Protein AF-A0A317L023-F1 (afdb_monomer_lite)

Sequence (89 aa):
MKSMKKWRKISIKQVCLIIITFIAMVAIAFVLIRLANFLISDILELHGWLKIFSQFIAIILVIYPAKITFGSVLYHVNEDLSRKLAEET

Organism: NCBI:txid178340

Foldseek 3Di:
DPPVVLVVQQDPVLVVVLVVVVVVLVVVLVVQLVVQLCCVCPVVVDDDPRSVVSSVVSNVVSVVVVVVVNVVSVVVSVVVSVVVVVVVD

Structure (mmCIF, N/CA/C/O backbone):
data_AF-A0A317L023-F1
#
_entry.id   AF-A0A317L023-F1
#
loop_
_atom_site.group_PDB
_atom_site.id
_atom_site.type_symbol
_atom_site.label_atom_id
_atom_site.label_alt_id
_atom_site.label_comp_id
_atom_site.label_asym_id
_atom_site.label_entity_id
_atom_site.label_seq_id
_atom_site.pdbx_PDB_ins_code
_atom_site.Cartn_x
_atom_site.Cartn_y
_atom_site.Cartn_z
_atom_site.occupancy
_atom_site.B_iso_or_equiv
_atom_site.auth_seq_id
_atom_site.auth_comp_id
_atom_site.auth_asym_id
_atom_site.auth_atom_id
_atom_site.pdbx_PDB_model_num
ATOM 1 N N . MET A 1 1 ? -4.322 17.413 31.458 1.00 40.94 1 MET A N 1
ATOM 2 C CA . MET A 1 1 ? -4.478 15.937 31.486 1.00 40.94 1 MET A CA 1
ATOM 3 C C . MET A 1 1 ? -5.941 15.493 31.248 1.00 40.94 1 MET A C 1
ATOM 5 O O . MET A 1 1 ? -6.494 14.755 32.047 1.00 40.94 1 MET A O 1
ATOM 9 N N . LYS A 1 2 ? -6.606 15.937 30.162 1.00 46.81 2 LYS A N 1
ATOM 10 C CA . LYS A 1 2 ? -8.000 15.542 29.808 1.00 46.81 2 LYS A CA 1
ATOM 11 C C . LYS A 1 2 ? -8.105 14.675 28.534 1.00 46.81 2 LYS A C 1
ATOM 13 O O . LYS A 1 2 ? -9.169 14.146 28.247 1.00 46.81 2 LYS A O 1
ATOM 18 N N . SER A 1 3 ? -7.001 14.478 27.806 1.00 53.44 3 SER A N 1
ATOM 19 C CA . SER A 1 3 ? -6.965 13.761 26.515 1.00 53.44 3 SER A CA 1
ATOM 20 C C . SER A 1 3 ? -7.001 12.222 26.641 1.00 53.44 3 SER A C 1
ATOM 22 O O . SER A 1 3 ? -7.497 11.529 25.756 1.00 53.44 3 SER A O 1
ATOM 24 N N . MET A 1 4 ? -6.580 11.656 27.778 1.00 53.38 4 MET A N 1
ATOM 25 C CA . MET A 1 4 ? -6.424 10.197 27.921 1.00 53.38 4 MET A CA 1
ATOM 26 C C . MET A 1 4 ? -7.735 9.408 28.092 1.00 53.38 4 MET A C 1
ATOM 28 O O . MET A 1 4 ? -7.724 8.187 27.985 1.00 53.38 4 MET A O 1
ATOM 32 N N . LYS A 1 5 ? -8.882 10.064 28.329 1.00 51.06 5 LYS A N 1
ATOM 33 C CA . LYS A 1 5 ? -10.166 9.354 28.505 1.00 51.06 5 LYS A CA 1
ATOM 34 C C . LYS A 1 5 ? -10.853 8.963 27.187 1.00 51.06 5 LYS A C 1
ATOM 36 O O . LYS A 1 5 ? -11.719 8.096 27.216 1.00 51.06 5 LYS A O 1
ATOM 41 N N . LYS A 1 6 ? -10.458 9.536 26.040 1.00 52.47 6 LYS A N 1
ATOM 42 C CA . LYS A 1 6 ? -11.099 9.258 24.736 1.00 52.47 6 LYS A CA 1
ATOM 43 C C . LYS A 1 6 ? -10.732 7.889 24.143 1.00 52.47 6 LYS A C 1
ATOM 45 O O . LYS A 1 6 ? -11.551 7.284 23.464 1.00 52.47 6 LYS A O 1
ATOM 50 N N . TRP A 1 7 ? -9.552 7.358 24.461 1.00 51.69 7 TRP A N 1
ATOM 51 C CA . TRP A 1 7 ? -9.044 6.101 23.890 1.00 51.69 7 TRP A CA 1
ATOM 52 C C . TRP A 1 7 ? -9.680 4.838 24.489 1.00 51.69 7 TRP A C 1
ATOM 54 O O . TRP A 1 7 ? -9.629 3.773 23.883 1.00 51.69 7 TRP A O 1
ATOM 64 N N . ARG A 1 8 ? -10.325 4.942 25.660 1.00 55.38 8 ARG A N 1
ATOM 65 C CA . ARG A 1 8 ? -10.889 3.789 26.384 1.00 55.38 8 ARG A CA 1
ATOM 66 C C . ARG A 1 8 ? -12.252 3.319 25.846 1.00 55.38 8 ARG A C 1
ATOM 68 O O . ARG A 1 8 ? -12.703 2.246 26.226 1.00 55.38 8 ARG A O 1
ATOM 75 N N . LYS A 1 9 ? -12.899 4.092 24.964 1.00 61.25 9 LYS A N 1
ATOM 76 C CA . LYS A 1 9 ? -14.204 3.758 24.355 1.00 61.25 9 LYS A CA 1
ATOM 77 C C . LYS A 1 9 ? -14.107 3.240 22.913 1.00 61.25 9 LYS A C 1
ATOM 79 O O . LYS A 1 9 ? -15.130 3.108 22.250 1.00 61.25 9 LYS A O 1
ATOM 84 N N . ILE A 1 10 ? -12.912 2.918 22.414 1.00 64.31 10 ILE A N 1
ATOM 85 C CA . ILE A 1 10 ? -12.803 2.244 21.115 1.00 64.31 10 ILE A CA 1
ATOM 86 C C . ILE A 1 10 ? -13.238 0.789 21.306 1.00 64.31 10 ILE A C 1
ATOM 88 O O . ILE A 1 10 ? -12.642 0.039 22.078 1.00 64.31 10 ILE A O 1
ATOM 92 N N . SER A 1 11 ? -14.313 0.396 20.623 1.00 75.38 11 SER A N 1
ATOM 93 C CA . SER A 1 11 ? -14.831 -0.969 20.695 1.00 75.38 11 SER A CA 1
ATOM 94 C C . SER A 1 11 ? -13.820 -1.943 20.084 1.00 75.38 11 SER A C 1
ATOM 96 O O . SER A 1 11 ? -13.263 -1.669 19.024 1.00 75.38 11 SER A O 1
ATOM 98 N N . ILE A 1 12 ? -13.628 -3.116 20.696 1.00 79.25 12 ILE A N 1
ATOM 99 C CA . ILE A 1 12 ? -12.755 -4.192 20.179 1.00 79.25 12 ILE A CA 1
ATOM 100 C C . ILE A 1 12 ? -13.056 -4.512 18.705 1.00 79.25 12 ILE A C 1
ATOM 102 O O . ILE A 1 12 ? -12.144 -4.776 17.925 1.00 79.25 12 ILE A O 1
ATOM 106 N N . LYS A 1 13 ? -14.327 -4.406 18.295 1.00 77.00 13 LYS A N 1
ATOM 107 C CA . LYS A 1 13 ? -14.746 -4.579 16.897 1.00 77.00 13 LYS A CA 1
ATOM 108 C C . LYS A 1 13 ? -14.134 -3.528 15.961 1.00 77.00 13 LYS A C 1
ATOM 110 O O . LYS A 1 13 ? -13.702 -3.882 14.872 1.00 77.00 13 LYS A O 1
ATOM 115 N N . GLN A 1 14 ? -14.050 -2.265 16.387 1.00 77.19 14 GLN A N 1
ATOM 116 C CA . GLN A 1 14 ? -13.422 -1.186 15.610 1.00 77.19 14 GLN A CA 1
ATOM 117 C C . GLN A 1 14 ? -11.907 -1.382 15.508 1.00 77.19 14 GLN A C 1
ATOM 119 O O . GLN A 1 14 ? -11.350 -1.216 14.429 1.00 77.19 14 GLN A O 1
ATOM 124 N N . VAL A 1 15 ? -11.245 -1.802 16.593 1.00 82.31 15 VAL A N 1
ATOM 125 C CA 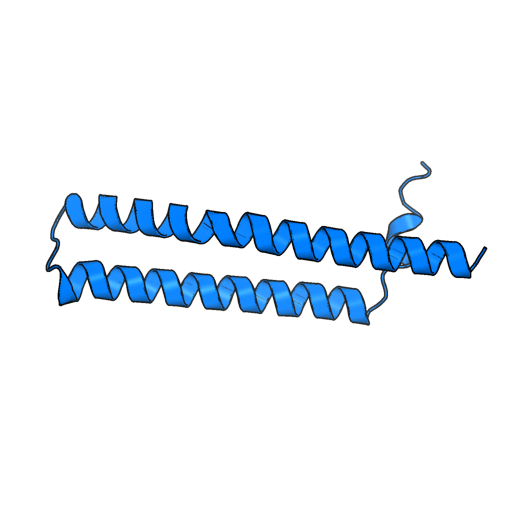. VAL A 1 15 ? -9.806 -2.124 16.561 1.00 82.31 15 VAL A CA 1
ATOM 126 C C . VAL A 1 15 ? -9.527 -3.265 15.581 1.00 82.31 15 VAL A C 1
ATOM 128 O O . VAL A 1 15 ? -8.637 -3.153 14.742 1.00 82.31 15 VAL A O 1
ATOM 131 N N . CYS A 1 16 ? -10.323 -4.336 15.638 1.00 84.75 16 CYS A N 1
ATOM 132 C CA . CYS A 1 16 ? -10.194 -5.471 14.726 1.00 84.75 16 CYS A CA 1
ATOM 133 C C . CYS A 1 16 ? -10.402 -5.051 13.260 1.00 84.75 16 CYS A C 1
ATOM 135 O O . CYS A 1 16 ? -9.617 -5.422 12.390 1.00 84.75 16 CYS A O 1
ATOM 137 N N . LEU A 1 17 ? -11.402 -4.202 12.995 1.00 82.00 17 LEU A N 1
ATOM 138 C CA . LEU A 1 17 ? -11.677 -3.676 11.657 1.00 82.00 17 LEU A CA 1
ATOM 139 C C . LEU A 1 17 ? -10.514 -2.832 11.110 1.00 82.00 17 LEU A C 1
ATOM 141 O O . LEU A 1 17 ? -10.142 -2.991 9.948 1.00 82.00 17 LEU A O 1
ATOM 145 N N . ILE A 1 18 ? -9.903 -1.980 11.942 1.00 83.50 18 ILE A N 1
ATOM 146 C CA . ILE A 1 18 ? -8.726 -1.184 11.555 1.00 83.50 18 ILE A CA 1
ATOM 147 C C . ILE A 1 18 ? -7.559 -2.101 11.182 1.00 83.50 18 ILE A C 1
ATOM 149 O O . ILE A 1 18 ? -6.931 -1.895 10.146 1.00 83.50 18 ILE A O 1
ATOM 153 N N . ILE A 1 19 ? -7.286 -3.126 11.995 1.00 86.81 19 ILE A N 1
ATOM 154 C CA . ILE A 1 19 ? -6.181 -4.063 11.753 1.00 86.81 19 ILE A CA 1
ATOM 155 C C . ILE A 1 19 ? -6.404 -4.839 10.450 1.00 86.81 19 ILE A C 1
ATOM 157 O O . ILE A 1 19 ? -5.502 -4.896 9.618 1.00 86.81 19 ILE A O 1
ATOM 161 N N . ILE A 1 20 ? -7.604 -5.387 10.231 1.00 87.56 20 ILE A N 1
ATOM 162 C CA . ILE A 1 20 ? -7.932 -6.123 9.000 1.00 87.56 20 ILE A CA 1
ATOM 163 C C . ILE A 1 20 ? -7.807 -5.213 7.775 1.00 87.56 20 ILE A C 1
ATOM 165 O O . ILE A 1 20 ? -7.196 -5.597 6.780 1.00 87.56 20 ILE A O 1
ATOM 169 N N . THR A 1 21 ? -8.333 -3.990 7.858 1.00 85.25 21 THR A N 1
ATOM 170 C CA . THR A 1 21 ? -8.261 -3.013 6.761 1.00 85.25 21 THR A CA 1
ATOM 171 C C . THR A 1 21 ? -6.816 -2.629 6.451 1.00 85.25 21 THR A C 1
ATOM 173 O O . THR A 1 21 ? -6.433 -2.520 5.287 1.00 85.25 21 THR A O 1
ATOM 176 N N . PHE A 1 22 ? -5.987 -2.473 7.484 1.00 82.25 22 PHE A N 1
ATOM 177 C CA . PHE A 1 22 ? -4.563 -2.206 7.325 1.00 82.25 22 PHE A CA 1
ATOM 178 C C . PHE A 1 22 ? -3.836 -3.372 6.643 1.00 82.25 22 PHE A C 1
ATOM 180 O O . PHE A 1 22 ? -3.102 -3.154 5.681 1.00 82.25 22 PHE A O 1
ATOM 187 N N . ILE A 1 23 ? -4.083 -4.612 7.076 1.00 88.88 23 ILE A N 1
ATOM 188 C CA . ILE A 1 23 ? -3.498 -5.811 6.455 1.00 88.88 23 ILE A CA 1
ATOM 189 C C . ILE A 1 23 ? -3.925 -5.922 4.987 1.00 88.88 23 ILE A C 1
ATOM 191 O O . ILE A 1 23 ? -3.081 -6.157 4.124 1.00 88.88 23 ILE A O 1
ATOM 195 N N . ALA A 1 24 ? -5.209 -5.708 4.688 1.00 85.75 24 ALA A N 1
ATOM 196 C CA . ALA A 1 24 ? -5.727 -5.739 3.323 1.00 85.75 24 ALA A CA 1
ATOM 197 C C . ALA A 1 24 ? -5.045 -4.690 2.431 1.00 85.75 24 ALA A C 1
ATOM 199 O O . ALA A 1 24 ? -4.632 -5.001 1.317 1.00 85.75 24 ALA A O 1
ATOM 200 N N . MET A 1 25 ? -4.847 -3.471 2.939 1.00 82.62 25 MET A N 1
ATOM 201 C CA . MET A 1 25 ? -4.108 -2.416 2.240 1.00 82.62 25 MET A CA 1
ATOM 202 C C . MET A 1 25 ? -2.662 -2.798 1.938 1.00 82.62 25 MET A C 1
ATOM 204 O O . MET A 1 25 ? -2.211 -2.634 0.805 1.00 82.62 25 MET A O 1
ATOM 208 N N . VAL A 1 26 ? -1.941 -3.333 2.926 1.00 83.62 26 VAL A N 1
ATOM 209 C CA . VAL A 1 26 ? -0.554 -3.778 2.739 1.00 83.62 26 VAL A CA 1
ATOM 210 C C . VAL A 1 26 ? -0.487 -4.912 1.714 1.00 83.62 26 VAL A C 1
ATOM 212 O O . VAL A 1 26 ? 0.375 -4.891 0.837 1.00 83.62 26 VAL A O 1
ATOM 215 N N . ALA A 1 27 ? -1.419 -5.866 1.771 1.00 87.56 27 ALA A N 1
ATOM 216 C CA . ALA A 1 27 ? -1.493 -6.968 0.818 1.00 87.56 27 ALA A CA 1
ATOM 217 C C . ALA A 1 27 ? -1.742 -6.472 -0.616 1.00 87.56 27 ALA A C 1
ATOM 219 O O . ALA A 1 27 ? -1.022 -6.866 -1.534 1.00 87.56 27 ALA A O 1
ATOM 220 N N . ILE A 1 28 ? -2.703 -5.564 -0.811 1.00 84.69 28 ILE A N 1
ATOM 221 C CA . ILE A 1 28 ? -3.005 -4.972 -2.124 1.00 84.69 28 ILE A CA 1
ATOM 222 C C . ILE A 1 28 ? -1.799 -4.195 -2.656 1.00 84.69 28 ILE A C 1
ATOM 224 O O . ILE A 1 28 ? -1.420 -4.372 -3.813 1.00 84.69 28 ILE A O 1
ATOM 228 N N . ALA A 1 29 ? -1.157 -3.380 -1.815 1.00 81.50 29 ALA A N 1
ATOM 229 C CA . ALA A 1 29 ? 0.047 -2.644 -2.189 1.00 81.50 29 ALA A CA 1
ATOM 230 C C . ALA A 1 29 ? 1.170 -3.593 -2.636 1.00 81.50 29 ALA A C 1
ATOM 232 O O . ALA A 1 29 ? 1.807 -3.360 -3.662 1.00 81.50 29 ALA A O 1
ATOM 233 N N . PHE A 1 30 ? 1.375 -4.697 -1.914 1.00 84.38 30 PHE A N 1
ATOM 234 C CA . PHE A 1 30 ? 2.390 -5.691 -2.254 1.00 84.38 30 PHE A CA 1
ATOM 235 C C . PHE A 1 30 ? 2.111 -6.373 -3.599 1.00 84.38 30 PHE A C 1
ATOM 237 O O . PHE A 1 30 ? 3.027 -6.557 -4.405 1.00 84.38 30 PHE A O 1
ATOM 244 N N . VAL A 1 31 ? 0.845 -6.705 -3.869 1.00 87.44 31 VAL A N 1
ATOM 245 C CA . VAL A 1 31 ? 0.422 -7.267 -5.158 1.00 87.44 31 VAL A CA 1
ATOM 246 C C . VAL A 1 31 ? 0.632 -6.258 -6.285 1.00 87.44 31 VAL A C 1
ATOM 248 O O . VAL A 1 31 ? 1.231 -6.622 -7.292 1.00 87.44 31 VAL A O 1
ATOM 251 N N . LEU A 1 32 ? 0.227 -4.994 -6.114 1.00 83.44 32 LEU A N 1
ATOM 252 C CA . LEU A 1 32 ? 0.432 -3.948 -7.124 1.00 83.44 32 LEU A CA 1
ATOM 253 C C . LEU A 1 32 ? 1.915 -3.728 -7.431 1.00 83.44 32 LEU A C 1
ATOM 255 O O . LEU A 1 32 ? 2.278 -3.607 -8.596 1.00 83.44 32 LEU A O 1
ATOM 259 N N . ILE A 1 33 ? 2.777 -3.714 -6.411 1.00 84.31 33 ILE A N 1
ATOM 260 C CA . ILE A 1 33 ? 4.225 -3.556 -6.601 1.00 84.31 33 ILE A CA 1
ATOM 261 C C . ILE A 1 33 ? 4.798 -4.744 -7.376 1.00 84.31 33 ILE A C 1
ATOM 263 O O . ILE A 1 33 ? 5.582 -4.549 -8.307 1.00 84.31 33 ILE A O 1
ATOM 267 N N . ARG A 1 34 ? 4.404 -5.979 -7.033 1.00 84.12 34 ARG A N 1
ATOM 268 C CA . ARG A 1 34 ? 4.827 -7.162 -7.796 1.00 84.12 34 ARG A CA 1
ATOM 269 C C . ARG A 1 34 ? 4.332 -7.112 -9.233 1.00 84.12 34 ARG 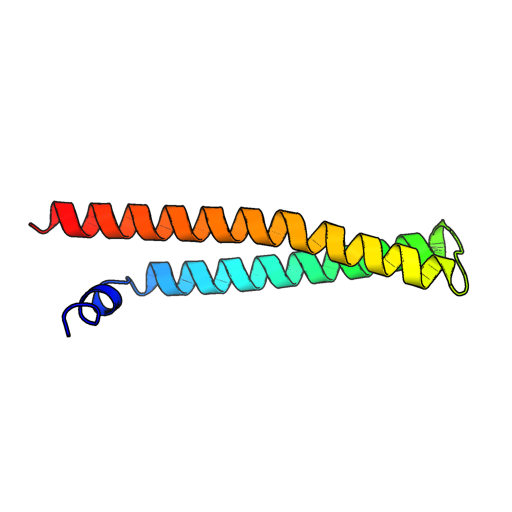A C 1
ATOM 271 O O . ARG A 1 34 ? 5.107 -7.410 -10.135 1.00 84.12 34 ARG A O 1
ATOM 278 N N . LEU A 1 35 ? 3.079 -6.722 -9.439 1.00 83.00 35 LEU A N 1
ATOM 279 C CA . LEU A 1 35 ? 2.474 -6.647 -10.761 1.00 83.00 35 LEU A CA 1
ATOM 280 C C . LEU A 1 35 ? 3.140 -5.567 -11.617 1.00 83.00 35 LEU A C 1
ATOM 282 O O . LEU A 1 35 ? 3.445 -5.815 -12.776 1.00 83.00 35 LEU A O 1
ATOM 286 N N . ALA A 1 36 ? 3.447 -4.407 -11.033 1.00 79.75 36 ALA A N 1
ATOM 287 C CA . ALA A 1 36 ? 4.210 -3.357 -11.695 1.00 79.75 36 ALA A CA 1
ATOM 288 C C . ALA A 1 36 ? 5.609 -3.850 -12.074 1.00 79.75 36 ALA A C 1
ATOM 290 O O . ALA A 1 36 ? 6.042 -3.650 -13.202 1.00 79.75 36 ALA A O 1
ATOM 291 N N . ASN A 1 37 ? 6.302 -4.549 -11.171 1.00 80.25 37 ASN A N 1
ATOM 292 C CA . ASN A 1 37 ? 7.622 -5.097 -11.473 1.00 80.25 37 ASN A CA 1
ATOM 293 C C . ASN A 1 37 ? 7.573 -6.159 -12.586 1.00 80.25 37 ASN A C 1
ATOM 295 O O . ASN A 1 37 ? 8.455 -6.175 -13.438 1.00 80.25 37 ASN A O 1
ATOM 299 N N . PHE A 1 38 ? 6.538 -7.005 -12.603 1.00 81.69 38 PHE A N 1
ATOM 300 C CA . PHE A 1 38 ? 6.288 -7.958 -13.687 1.00 81.69 38 PHE A CA 1
ATOM 301 C C . PHE A 1 38 ? 6.038 -7.234 -15.016 1.00 81.69 38 PHE A C 1
ATOM 303 O O . PHE A 1 38 ? 6.714 -7.514 -15.995 1.00 81.69 38 PHE A O 1
ATOM 310 N N . LEU A 1 39 ? 5.156 -6.230 -15.047 1.00 80.06 39 LEU A N 1
ATOM 311 C CA . LEU A 1 39 ? 4.898 -5.437 -16.254 1.00 80.06 39 LEU A CA 1
ATOM 312 C C . LEU A 1 39 ? 6.171 -4.764 -16.785 1.00 80.06 39 LEU A C 1
ATOM 314 O O . LEU A 1 39 ? 6.475 -4.850 -17.970 1.00 80.06 39 LEU A O 1
ATOM 318 N N . ILE A 1 40 ? 6.922 -4.103 -15.902 1.00 80.38 40 ILE A N 1
ATOM 319 C CA . ILE A 1 40 ? 8.130 -3.352 -16.263 1.00 80.38 40 ILE A CA 1
ATOM 320 C C . ILE A 1 40 ? 9.224 -4.294 -16.775 1.00 80.38 40 ILE A C 1
ATOM 322 O O . ILE A 1 40 ? 9.927 -3.951 -17.722 1.00 80.38 40 ILE A O 1
ATOM 326 N N . SER A 1 41 ? 9.386 -5.458 -16.141 1.00 77.31 41 SER A N 1
ATOM 327 C CA . SER A 1 41 ? 10.491 -6.369 -16.436 1.00 77.31 41 SER A CA 1
ATOM 328 C C . SER A 1 41 ? 10.182 -7.352 -17.564 1.00 77.31 41 SER A C 1
ATOM 330 O O . SER A 1 41 ? 11.064 -7.576 -18.380 1.00 77.31 41 SER A O 1
ATOM 332 N N . ASP A 1 42 ? 8.972 -7.918 -17.611 1.00 75.25 42 ASP A N 1
ATOM 333 C CA . ASP A 1 42 ? 8.628 -9.021 -18.523 1.00 75.25 42 ASP A CA 1
ATOM 334 C C . ASP A 1 42 ? 7.817 -8.575 -19.747 1.00 75.25 42 ASP A C 1
ATOM 336 O O . ASP A 1 42 ? 7.869 -9.241 -20.773 1.00 75.25 42 ASP A O 1
ATOM 340 N N . ILE A 1 43 ? 7.066 -7.468 -19.674 1.00 75.81 43 ILE A N 1
ATOM 341 C CA . ILE A 1 43 ? 6.283 -6.973 -20.826 1.00 75.81 43 ILE A CA 1
ATOM 342 C C . ILE A 1 43 ? 7.011 -5.837 -21.537 1.00 75.81 43 ILE A C 1
ATOM 344 O O . ILE A 1 43 ? 7.056 -5.789 -22.761 1.00 75.81 43 ILE A O 1
ATOM 348 N N . LEU A 1 44 ? 7.552 -4.898 -20.766 1.00 74.62 44 LEU A N 1
ATOM 349 C CA . LEU A 1 44 ? 8.243 -3.731 -21.308 1.00 74.62 44 LEU A CA 1
ATOM 350 C C . LEU A 1 44 ? 9.745 -3.964 -21.523 1.00 74.62 44 LEU A C 1
ATOM 352 O O . LEU A 1 44 ? 10.398 -3.081 -22.074 1.00 74.62 44 LEU A O 1
ATOM 356 N N . GLU A 1 45 ? 10.284 -5.100 -21.057 1.00 76.31 45 GLU A N 1
ATOM 357 C CA . GLU A 1 45 ? 11.711 -5.464 -21.132 1.00 76.31 45 GLU A CA 1
ATOM 358 C C . GLU A 1 45 ? 12.646 -4.314 -20.701 1.00 76.31 45 GLU A C 1
ATOM 360 O O . GLU A 1 45 ? 13.750 -4.123 -21.215 1.00 76.31 45 GLU A O 1
ATOM 365 N N . LEU A 1 46 ? 12.199 -3.481 -19.752 1.00 72.50 46 LEU A N 1
ATOM 366 C CA . LEU A 1 46 ? 12.958 -2.311 -19.329 1.00 72.50 46 LEU A CA 1
ATOM 367 C C . LEU A 1 46 ? 14.152 -2.775 -18.493 1.00 72.50 46 LEU A C 1
ATOM 369 O O . LEU A 1 46 ? 14.001 -3.346 -17.410 1.00 72.50 46 LEU A O 1
ATOM 373 N N . HIS A 1 47 ? 15.355 -2.467 -18.973 1.00 74.69 47 HIS A N 1
ATOM 374 C CA . HIS A 1 47 ? 16.610 -2.745 -18.280 1.00 74.69 47 HIS A CA 1
ATOM 375 C C . HIS A 1 47 ? 17.276 -1.465 -17.754 1.00 74.69 47 HIS A C 1
ATOM 377 O O . HIS A 1 47 ? 17.062 -0.353 -18.242 1.00 74.69 47 HIS A O 1
ATOM 383 N N . GLY A 1 48 ? 18.110 -1.624 -16.723 1.00 74.12 48 GLY A N 1
ATOM 384 C CA . GLY A 1 48 ? 18.925 -0.542 -16.169 1.00 74.12 48 GLY A CA 1
ATOM 385 C C . GLY A 1 48 ? 18.115 0.557 -15.471 1.00 74.12 48 GLY A C 1
ATOM 386 O O . GLY A 1 48 ? 17.179 0.290 -14.718 1.00 74.12 48 GLY A O 1
ATOM 387 N N . TRP A 1 49 ? 18.498 1.813 -15.698 1.00 75.38 49 TRP A N 1
ATOM 388 C CA . TRP A 1 49 ? 17.958 2.985 -14.994 1.00 75.38 49 TRP A CA 1
ATOM 389 C C . TRP A 1 49 ? 16.460 3.222 -15.221 1.00 75.38 49 TRP A C 1
ATOM 391 O O . TRP A 1 49 ? 15.764 3.703 -14.329 1.00 75.38 49 TRP A O 1
ATOM 401 N N . LEU A 1 50 ? 15.951 2.833 -16.388 1.00 74.69 50 LEU A N 1
ATOM 402 C CA . LEU A 1 50 ? 14.548 2.990 -16.767 1.00 74.69 50 LEU A CA 1
ATOM 403 C C . LEU A 1 50 ? 13.615 2.087 -15.940 1.00 74.69 50 LEU A C 1
ATOM 405 O O . LEU A 1 50 ? 12.532 2.520 -15.544 1.00 74.69 50 LEU A O 1
ATOM 409 N N . LYS A 1 51 ? 14.072 0.880 -15.580 1.00 76.81 51 LYS A N 1
ATOM 410 C CA . LYS A 1 51 ? 13.363 -0.016 -14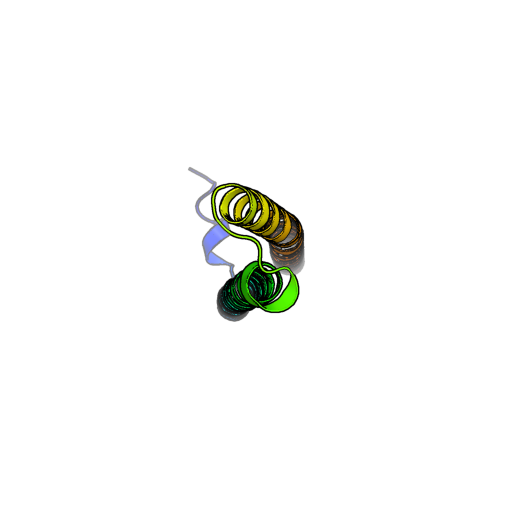.652 1.00 76.81 51 LYS A CA 1
ATOM 411 C C . LYS A 1 51 ? 13.252 0.589 -13.258 1.00 76.81 51 LYS A C 1
ATOM 413 O O . LYS A 1 51 ? 12.173 0.591 -12.672 1.00 76.81 51 LYS A O 1
ATOM 418 N N . ILE A 1 52 ? 14.362 1.127 -12.754 1.00 75.88 52 ILE A N 1
ATOM 419 C CA . ILE A 1 52 ? 14.436 1.731 -11.418 1.00 75.88 52 ILE A CA 1
ATOM 420 C C . ILE A 1 52 ? 13.506 2.944 -11.344 1.00 75.88 52 ILE A C 1
ATOM 422 O O . ILE A 1 52 ? 12.723 3.066 -10.403 1.00 75.88 52 ILE A O 1
ATOM 426 N N . PHE A 1 53 ? 13.536 3.806 -12.363 1.00 80.00 53 PHE A N 1
ATOM 427 C CA . PHE A 1 53 ? 12.674 4.983 -12.432 1.00 80.00 53 PHE A CA 1
ATOM 428 C C . PHE A 1 53 ? 11.187 4.605 -12.495 1.00 80.00 53 PHE A C 1
ATOM 430 O O . PHE A 1 53 ? 10.372 5.153 -11.753 1.00 80.00 53 PHE A O 1
ATOM 437 N N . SER A 1 54 ? 10.834 3.610 -13.314 1.00 79.00 54 SER A N 1
ATOM 438 C CA . SER A 1 54 ? 9.455 3.130 -13.436 1.00 79.00 54 SER A CA 1
ATOM 439 C C . SER A 1 54 ? 8.947 2.463 -12.149 1.00 79.00 54 SER A C 1
ATOM 441 O O . SER A 1 54 ? 7.835 2.749 -11.705 1.00 79.00 54 SER A O 1
ATOM 443 N N . GLN A 1 55 ? 9.779 1.659 -11.474 1.00 77.81 55 GLN A N 1
ATOM 444 C CA . GLN A 1 55 ? 9.448 1.112 -10.154 1.00 77.81 55 GLN A CA 1
ATOM 445 C C . GLN A 1 55 ? 9.233 2.214 -9.114 1.00 77.81 55 GLN A C 1
ATOM 447 O O . GLN A 1 55 ? 8.310 2.119 -8.307 1.00 77.81 55 GLN A O 1
ATOM 452 N N . PHE A 1 56 ? 10.047 3.271 -9.139 1.00 82.25 56 PHE A N 1
ATOM 453 C CA . PHE A 1 56 ? 9.906 4.392 -8.213 1.00 82.25 56 PHE A CA 1
ATOM 454 C C . PHE A 1 56 ? 8.570 5.121 -8.409 1.00 82.25 56 PHE A C 1
ATOM 456 O O . PHE A 1 56 ? 7.857 5.381 -7.439 1.00 82.25 56 PHE A O 1
ATOM 463 N N . ILE A 1 57 ? 8.176 5.368 -9.664 1.00 81.75 57 ILE A N 1
ATOM 464 C CA . ILE A 1 57 ? 6.861 5.936 -9.994 1.00 81.75 57 ILE A CA 1
ATOM 465 C C . ILE A 1 57 ? 5.741 4.999 -9.535 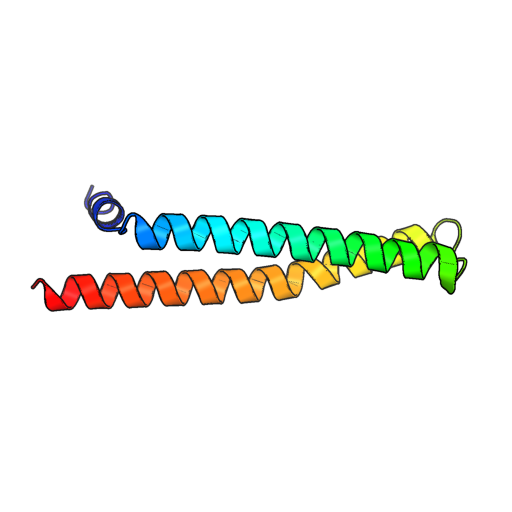1.00 81.75 57 ILE A C 1
ATOM 467 O O . ILE A 1 57 ? 4.785 5.464 -8.920 1.00 81.75 57 ILE A O 1
ATOM 471 N N . ALA A 1 58 ? 5.862 3.691 -9.775 1.00 81.44 58 ALA A N 1
ATOM 472 C CA . ALA A 1 58 ? 4.864 2.714 -9.346 1.00 81.44 58 ALA A CA 1
ATOM 473 C C . ALA A 1 58 ? 4.671 2.713 -7.817 1.00 81.44 58 ALA A C 1
ATOM 475 O O . ALA A 1 58 ? 3.537 2.674 -7.345 1.00 81.44 58 ALA A O 1
ATOM 476 N N . ILE A 1 59 ? 5.750 2.833 -7.036 1.00 80.25 59 ILE A N 1
ATOM 477 C CA . ILE A 1 59 ? 5.676 2.953 -5.570 1.00 80.25 59 ILE A CA 1
ATOM 478 C C . ILE A 1 59 ? 4.936 4.234 -5.165 1.00 80.25 59 ILE A C 1
ATOM 480 O O . ILE A 1 59 ? 4.031 4.178 -4.330 1.00 80.25 59 ILE A O 1
ATOM 484 N N . ILE A 1 60 ? 5.265 5.379 -5.773 1.00 82.06 60 ILE A N 1
ATOM 485 C CA . ILE A 1 60 ? 4.571 6.652 -5.507 1.00 82.06 60 ILE A CA 1
ATOM 486 C C . ILE A 1 60 ? 3.075 6.527 -5.828 1.00 82.06 60 ILE A C 1
ATOM 488 O O . ILE A 1 60 ? 2.230 6.962 -5.041 1.00 82.06 60 ILE A O 1
ATOM 492 N N . LEU A 1 61 ? 2.748 5.885 -6.952 1.00 80.62 61 LEU A N 1
ATOM 493 C CA . LEU A 1 61 ? 1.376 5.679 -7.403 1.00 80.62 61 LEU A CA 1
ATOM 494 C C . LEU A 1 61 ? 0.568 4.805 -6.434 1.00 80.62 61 LEU A C 1
ATOM 496 O O . LEU A 1 61 ? -0.625 5.033 -6.279 1.00 80.62 61 LEU A O 1
ATOM 500 N N . VAL A 1 62 ? 1.204 3.838 -5.764 1.00 80.94 62 VAL A N 1
ATOM 501 C CA . VAL A 1 62 ? 0.573 2.962 -4.757 1.00 80.94 62 VAL A CA 1
ATOM 502 C C . VAL A 1 62 ? 0.363 3.680 -3.420 1.00 80.94 62 VAL A C 1
ATOM 504 O O . VAL A 1 62 ? -0.646 3.463 -2.748 1.00 80.94 62 VAL A O 1
ATOM 507 N N . ILE A 1 63 ? 1.278 4.568 -3.029 1.00 77.88 63 ILE A N 1
ATOM 508 C CA . ILE A 1 63 ? 1.181 5.313 -1.763 1.00 77.88 63 ILE A CA 1
ATOM 509 C C . ILE A 1 63 ? -0.007 6.288 -1.770 1.00 77.88 63 ILE A C 1
ATOM 511 O O . ILE A 1 63 ? -0.641 6.506 -0.735 1.00 77.88 63 ILE A O 1
ATOM 515 N N . TYR A 1 64 ? -0.335 6.867 -2.925 1.00 78.56 64 TYR A N 1
ATOM 516 C CA . TYR A 1 64 ? -1.398 7.866 -3.051 1.00 78.56 64 TYR A CA 1
ATOM 517 C C . TYR A 1 64 ? -2.804 7.349 -2.673 1.00 78.56 64 TYR A C 1
ATOM 519 O O . TYR A 1 64 ? -3.422 7.928 -1.772 1.00 78.56 64 TYR A O 1
ATOM 527 N N . PRO A 1 65 ? -3.315 6.248 -3.265 1.00 73.94 65 PRO A N 1
ATOM 528 C CA . PRO A 1 65 ? -4.593 5.669 -2.867 1.00 73.94 65 PRO A CA 1
ATOM 529 C C . PRO A 1 65 ? -4.547 5.146 -1.430 1.00 73.94 65 PRO A C 1
ATOM 531 O O . PRO A 1 65 ? -5.517 5.327 -0.698 1.00 73.94 65 PRO A O 1
ATOM 534 N N . ALA A 1 66 ? -3.410 4.609 -0.969 1.00 75.69 66 ALA A N 1
ATOM 535 C CA . ALA A 1 66 ? -3.268 4.179 0.420 1.00 75.69 66 ALA A CA 1
ATOM 536 C C . ALA A 1 66 ? -3.456 5.342 1.413 1.00 75.69 66 ALA A C 1
ATOM 538 O O . ALA A 1 66 ? -4.132 5.202 2.430 1.00 75.69 66 ALA A O 1
ATOM 539 N N . LYS A 1 67 ? -2.940 6.536 1.110 1.00 75.44 67 LYS A N 1
ATOM 540 C CA . LYS A 1 67 ? -3.158 7.716 1.958 1.00 75.44 67 LYS A CA 1
ATOM 541 C C . LYS A 1 67 ? -4.638 8.116 2.018 1.00 75.44 67 LYS A C 1
ATOM 543 O O . LYS A 1 67 ? -5.141 8.450 3.091 1.00 75.44 67 LYS A O 1
ATOM 548 N N . ILE A 1 68 ? -5.331 8.073 0.879 1.00 79.69 68 ILE A N 1
ATOM 549 C CA . ILE A 1 68 ? -6.747 8.454 0.772 1.00 79.69 68 ILE A CA 1
ATOM 550 C C . ILE A 1 68 ? -7.633 7.453 1.514 1.00 79.69 68 ILE A C 1
ATOM 552 O O . ILE A 1 68 ? -8.429 7.844 2.369 1.00 79.69 68 ILE A O 1
ATOM 556 N N . THR A 1 69 ? -7.469 6.159 1.237 1.00 78.81 69 THR A N 1
ATOM 557 C CA . THR A 1 69 ? -8.277 5.106 1.855 1.00 78.81 69 THR A CA 1
ATOM 558 C C . THR A 1 69 ? -8.057 5.067 3.367 1.00 78.81 69 THR A C 1
ATOM 560 O O . THR A 1 69 ? -9.024 4.946 4.117 1.00 78.81 69 THR A O 1
ATOM 563 N N . PHE A 1 70 ? -6.823 5.263 3.847 1.00 76.06 70 PHE A N 1
ATOM 564 C CA . PHE A 1 70 ? -6.550 5.292 5.285 1.00 76.06 70 PHE A CA 1
ATOM 565 C C . PHE A 1 70 ? -7.215 6.494 5.967 1.00 76.06 70 PHE A C 1
ATOM 567 O O . PHE A 1 70 ? -7.832 6.335 7.018 1.00 76.06 70 PHE A O 1
ATOM 574 N N . GLY A 1 71 ? -7.162 7.679 5.345 1.00 78.56 71 GLY A N 1
ATOM 575 C CA . GLY A 1 71 ? -7.856 8.870 5.840 1.00 78.56 71 GLY A CA 1
ATOM 576 C C . GLY A 1 71 ? -9.374 8.687 5.919 1.00 78.56 71 GLY A C 1
ATOM 577 O O . GLY A 1 71 ? -9.978 9.037 6.930 1.00 78.56 71 GLY A O 1
ATOM 578 N N . SER A 1 72 ? -9.980 8.073 4.898 1.00 79.62 72 SER A N 1
ATOM 579 C CA . SER A 1 72 ? -11.422 7.791 4.872 1.00 79.62 72 SER A CA 1
ATOM 580 C C . SER A 1 72 ? -11.846 6.816 5.972 1.00 79.62 72 SER A C 1
ATOM 582 O O . SER A 1 72 ? -12.858 7.039 6.634 1.00 79.62 72 SER A O 1
ATOM 584 N N . VAL A 1 73 ? -11.069 5.752 6.198 1.00 78.50 73 VAL A N 1
ATOM 585 C CA . VAL A 1 73 ? -11.342 4.764 7.254 1.00 78.50 73 VAL A CA 1
ATOM 586 C C . VAL A 1 73 ? -11.226 5.411 8.633 1.00 78.50 73 VAL A C 1
ATOM 588 O O . VAL A 1 73 ? -12.091 5.209 9.483 1.00 78.50 73 VAL A O 1
ATOM 591 N N . L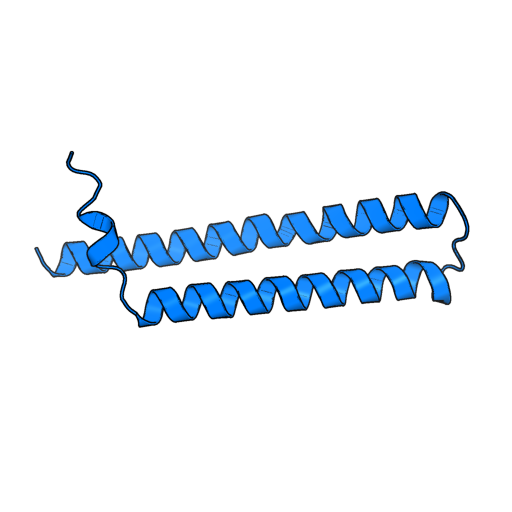EU A 1 74 ? -10.200 6.238 8.853 1.00 78.94 74 LEU A N 1
ATOM 592 C CA . LEU A 1 74 ? -10.018 6.948 10.121 1.00 78.94 74 LEU A CA 1
ATOM 593 C C . LEU A 1 74 ? -11.156 7.936 10.394 1.00 78.94 74 LEU A C 1
ATOM 595 O O . LEU A 1 74 ? -11.619 8.036 11.529 1.00 78.94 74 LEU A O 1
ATOM 599 N N . TYR A 1 75 ? -11.610 8.642 9.355 1.00 79.94 75 TYR A N 1
ATOM 600 C CA . TYR A 1 75 ? -12.738 9.563 9.444 1.00 79.94 75 TYR A CA 1
ATOM 601 C C . TYR A 1 75 ? -14.020 8.829 9.849 1.00 79.94 75 TYR A C 1
ATOM 603 O O . TYR A 1 75 ? -14.640 9.215 10.836 1.00 79.94 75 TYR A O 1
ATOM 611 N N . HIS A 1 76 ? -14.350 7.723 9.171 1.00 79.00 76 HIS A N 1
ATOM 612 C CA . HIS A 1 76 ? -15.521 6.902 9.498 1.00 79.00 76 HIS A CA 1
ATOM 613 C C . HIS A 1 76 ? -15.468 6.356 10.928 1.00 79.00 76 HIS A C 1
ATOM 615 O O . HIS A 1 76 ? -16.433 6.472 11.677 1.00 79.00 76 HIS A O 1
ATOM 621 N N . VAL A 1 77 ? -14.320 5.813 11.352 1.00 77.94 77 VAL A N 1
ATOM 622 C CA . VAL A 1 77 ? -14.170 5.297 12.721 1.00 77.94 77 VAL A CA 1
ATOM 623 C C . VAL A 1 77 ? -14.343 6.411 13.759 1.00 77.94 77 VAL A C 1
ATOM 625 O O . VAL A 1 77 ? -14.947 6.186 14.810 1.00 77.94 77 VAL A O 1
ATOM 628 N N . ASN A 1 78 ? -13.823 7.610 13.489 1.00 80.38 78 ASN A N 1
ATOM 629 C CA . ASN A 1 78 ? -13.933 8.746 14.399 1.00 80.38 78 ASN A CA 1
ATOM 630 C C . ASN A 1 78 ? -15.358 9.324 14.452 1.00 80.38 78 ASN A C 1
ATOM 632 O O . ASN A 1 78 ? -15.812 9.738 15.523 1.00 80.38 78 ASN A O 1
ATOM 636 N N . GLU A 1 79 ? -16.070 9.330 13.326 1.00 82.88 79 GLU A N 1
ATOM 637 C CA . GLU A 1 79 ? -17.479 9.718 13.243 1.00 82.88 79 GLU A CA 1
ATOM 638 C C . GLU A 1 79 ? -18.366 8.735 14.021 1.00 82.88 79 GLU A C 1
ATOM 640 O O . GLU A 1 79 ? -19.112 9.154 14.909 1.00 82.88 79 GLU A O 1
ATOM 645 N N . ASP A 1 80 ? -18.200 7.427 13.797 1.00 79.25 80 ASP A N 1
ATOM 646 C CA . ASP A 1 80 ? -18.924 6.375 14.524 1.00 79.25 80 ASP A CA 1
ATOM 647 C C . ASP A 1 80 ? -18.669 6.434 16.033 1.00 79.25 80 ASP A C 1
ATOM 649 O O . ASP A 1 80 ? -19.584 6.277 16.846 1.00 79.25 80 ASP A O 1
ATOM 653 N N . LEU A 1 81 ? -17.416 6.673 16.434 1.00 79.50 81 LEU A N 1
ATOM 654 C CA . LEU A 1 81 ? -17.066 6.841 17.841 1.00 79.50 81 LEU A CA 1
ATOM 655 C C . LEU A 1 81 ? -17.730 8.090 18.437 1.00 79.50 81 LEU A C 1
ATOM 657 O O . LEU A 1 81 ? -18.195 8.049 19.574 1.00 79.50 81 LEU A O 1
ATOM 661 N N . SER A 1 82 ? -17.799 9.188 17.681 1.00 79.94 82 SER A N 1
ATOM 662 C CA . SER A 1 82 ? -18.431 10.432 18.131 1.00 79.94 82 SER A CA 1
ATOM 663 C C . SER A 1 82 ? -19.948 10.286 18.276 1.00 79.94 82 SER A C 1
ATOM 665 O O . SER A 1 82 ? -20.495 10.758 19.271 1.00 79.94 82 SER A O 1
ATOM 667 N N . ARG A 1 83 ? -20.617 9.570 17.360 1.00 81.06 83 ARG A N 1
ATOM 668 C CA . ARG A 1 83 ? -22.052 9.248 17.476 1.00 81.06 83 ARG A CA 1
ATOM 669 C C . ARG A 1 83 ? -22.343 8.388 18.703 1.00 81.06 83 ARG A C 1
ATOM 671 O O . ARG A 1 83 ? -23.202 8.749 19.499 1.00 81.06 83 ARG A O 1
ATOM 678 N N . LYS A 1 84 ? -21.564 7.323 18.927 1.00 77.19 84 LYS A N 1
ATOM 679 C CA . LYS A 1 84 ? -21.715 6.466 20.118 1.00 77.19 84 LYS A CA 1
ATOM 680 C C . LYS A 1 84 ? -21.533 7.215 21.436 1.00 77.19 84 LYS A C 1
ATOM 682 O O . LYS A 1 84 ? -22.179 6.888 22.421 1.00 77.19 84 LYS A O 1
ATOM 687 N N . LEU A 1 85 ? -20.637 8.201 21.472 1.00 76.38 85 LEU A N 1
ATOM 688 C CA . LEU A 1 85 ? -20.450 9.043 22.654 1.00 76.38 85 LEU A CA 1
ATOM 689 C C . LEU A 1 85 ? -21.647 9.969 22.907 1.00 76.38 85 LEU A C 1
ATOM 691 O O . LEU A 1 85 ? -21.958 10.217 24.067 1.00 76.38 85 LEU A O 1
ATOM 695 N N . ALA A 1 86 ? -22.295 10.465 21.849 1.00 75.38 86 ALA A N 1
ATOM 696 C CA . ALA A 1 86 ? -23.449 11.357 21.940 1.00 75.38 86 ALA A CA 1
ATOM 697 C C . ALA A 1 86 ? -24.744 10.631 22.348 1.00 75.38 86 ALA A C 1
ATOM 699 O O . ALA A 1 86 ? -25.563 11.225 23.029 1.00 75.38 86 ALA A O 1
ATOM 700 N N . GLU A 1 87 ? -24.913 9.358 21.977 1.00 73.00 87 GLU A N 1
ATOM 701 C CA . GLU A 1 87 ? -26.078 8.540 22.367 1.00 73.00 87 GLU A CA 1
ATOM 702 C C . GLU A 1 87 ? -26.027 8.055 23.832 1.00 73.00 87 GLU A C 1
ATOM 704 O O . GLU A 1 87 ? -27.049 7.660 24.386 1.00 73.00 87 GLU A O 1
ATOM 709 N N . GLU A 1 88 ? -24.851 8.082 24.472 1.00 58.66 88 GLU A N 1
ATOM 710 C CA . GLU A 1 88 ? -24.658 7.723 25.890 1.00 58.66 88 GLU A CA 1
ATOM 711 C C . GLU A 1 88 ? -24.685 8.932 26.857 1.00 58.66 88 GLU A C 1
ATOM 713 O O . GLU A 1 88 ? -24.402 8.749 28.045 1.00 58.66 88 GLU A O 1
ATOM 718 N N . THR A 1 89 ? -24.967 10.153 26.376 1.00 52.03 89 THR A N 1
ATOM 719 C CA . THR A 1 89 ? -25.058 11.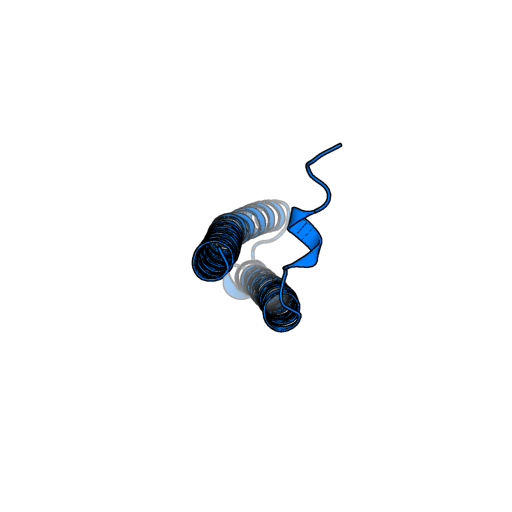383 27.200 1.00 52.03 89 THR A CA 1
ATOM 720 C C . THR A 1 89 ? -26.487 11.901 27.247 1.00 52.03 89 THR A C 1
ATOM 722 O O . THR A 1 89 ? -26.894 12.361 28.337 1.00 52.03 89 THR A O 1
#

Secondary structure (DSSP, 8-state):
--GGGSGGG--HHHHHHHHHHHHHHHHHHHHHHHHHHHIIIIIS---THHHHHHHHHHHHHHHHHHHHHHHHHHHHHHHHHHHHHHHT-

pLDDT: mean 76.3, std 9.92, range [40.94, 88.88]

Radius of gyration: 19.52 Å; chains: 1; bounding box: 45×25×53 Å